Protein AF-A0A1Y1RJ97-F1 (afdb_monomer_lite)

Secondary structure (DSSP, 8-state):
---------S---TTSEEEEEEEEEEEEETTEEEEEEEEEEEEEEETTEEEEEEEEEEEEEEEE--SSS--EEEEEEEEEEEEEEEEE---

pLDDT: mean 77.94, std 16.56, range [32.88, 93.5]

Structure (mmCIF, N/CA/C/O backbone):
data_AF-A0A1Y1RJ97-F1
#
_entry.id   AF-A0A1Y1RJ97-F1
#
loop_
_atom_site.group_PDB
_atom_site.id
_atom_site.type_symbol
_atom_site.label_atom_id
_atom_site.label_alt_id
_atom_site.label_comp_id
_atom_site.label_asym_id
_atom_site.label_entity_id
_atom_site.label_seq_id
_atom_site.pdbx_PDB_ins_code
_atom_site.Cartn_x
_atom_site.Cartn_y
_atom_site.Cartn_z
_atom_site.occupancy
_atom_site.B_iso_or_equiv
_atom_site.auth_seq_id
_atom_site.auth_comp_id
_atom_site.auth_asym_id
_atom_site.auth_atom_id
_atom_site.pdbx_PDB_model_num
ATOM 1 N N . MET A 1 1 ? 6.592 -25.953 6.838 1.00 35.62 1 MET A N 1
ATOM 2 C CA . MET A 1 1 ? 5.182 -25.636 7.138 1.00 35.62 1 MET A CA 1
ATOM 3 C C . MET A 1 1 ? 5.159 -25.059 8.538 1.00 35.62 1 MET A C 1
ATOM 5 O O . MET A 1 1 ? 5.342 -25.809 9.486 1.00 35.62 1 MET A O 1
ATOM 9 N N . SER A 1 2 ? 5.095 -23.734 8.657 1.00 32.88 2 SER A N 1
ATOM 10 C CA . SER A 1 2 ? 5.151 -23.050 9.953 1.00 32.88 2 SER A CA 1
ATOM 11 C C . SER A 1 2 ? 3.761 -22.522 10.271 1.00 32.88 2 SER A C 1
ATOM 13 O O . SER A 1 2 ? 3.226 -21.704 9.528 1.00 32.88 2 SER A O 1
ATOM 15 N N . PHE A 1 3 ? 3.164 -23.036 11.342 1.00 37.84 3 PHE A N 1
ATOM 16 C CA . PHE A 1 3 ? 1.876 -22.591 11.854 1.00 37.84 3 PHE A CA 1
ATOM 17 C C . PHE A 1 3 ? 2.130 -21.488 12.881 1.00 37.84 3 PHE A C 1
ATOM 19 O O . PHE A 1 3 ? 2.677 -21.758 13.948 1.00 37.84 3 PHE A O 1
ATOM 26 N N . TYR A 1 4 ? 1.746 -20.250 12.573 1.00 37.94 4 TYR A N 1
ATOM 27 C CA . TYR A 1 4 ? 1.645 -19.216 13.599 1.00 37.94 4 TYR A CA 1
ATOM 28 C C . TYR A 1 4 ? 0.329 -19.424 14.350 1.00 37.94 4 TYR A C 1
ATOM 30 O O . TYR A 1 4 ? -0.755 -19.214 13.809 1.00 37.94 4 TYR A O 1
ATOM 38 N N . LYS A 1 5 ? 0.432 -19.889 15.598 1.00 38.88 5 LYS A N 1
ATOM 39 C CA . LYS A 1 5 ? -0.681 -19.939 16.545 1.00 38.88 5 LYS A CA 1
ATOM 40 C C . LYS A 1 5 ? -0.917 -18.513 17.048 1.00 38.88 5 LYS A C 1
ATOM 42 O O . LYS A 1 5 ? -0.122 -18.004 17.830 1.00 38.88 5 LYS A O 1
ATOM 47 N N . ASN A 1 6 ? -1.972 -17.860 16.569 1.00 43.47 6 ASN A N 1
ATOM 48 C CA . ASN A 1 6 ? -2.464 -16.615 17.158 1.00 43.47 6 ASN A CA 1
ATOM 49 C C . ASN A 1 6 ? -3.370 -17.006 18.334 1.00 43.47 6 ASN A C 1
ATOM 51 O O . ASN A 1 6 ? -4.534 -17.353 18.138 1.00 43.47 6 ASN A O 1
ATOM 55 N N . GLU A 1 7 ? -2.819 -17.051 19.547 1.00 42.16 7 GLU A N 1
ATOM 56 C CA . GLU A 1 7 ? -3.646 -17.086 20.754 1.00 42.16 7 GLU A CA 1
ATOM 57 C C . GLU A 1 7 ? -4.262 -15.693 20.919 1.00 42.16 7 GLU A C 1
ATOM 59 O O . GLU A 1 7 ? -3.571 -14.726 21.226 1.00 42.16 7 GLU A O 1
ATOM 64 N N . VAL A 1 8 ? -5.559 -15.574 20.629 1.00 45.38 8 VAL A N 1
ATOM 65 C CA . VAL A 1 8 ? -6.314 -14.336 20.838 1.00 45.38 8 VAL A CA 1
ATOM 66 C C . VAL A 1 8 ? -6.606 -14.238 22.334 1.00 45.38 8 VAL A C 1
ATOM 68 O O . VAL A 1 8 ? -7.577 -14.823 22.813 1.00 45.38 8 VAL A O 1
ATOM 71 N N . SER A 1 9 ? -5.742 -13.553 23.091 1.00 48.41 9 SER A N 1
ATOM 72 C CA . SER A 1 9 ? -6.120 -13.099 24.430 1.00 48.41 9 SER A CA 1
ATOM 73 C C . SER A 1 9 ? -7.199 -12.024 24.292 1.00 48.41 9 SER A C 1
ATOM 75 O O . SER A 1 9 ? -7.220 -11.243 23.339 1.00 48.41 9 SER A O 1
ATOM 77 N N . SER A 1 10 ? -8.132 -12.006 25.238 1.00 54.84 10 SER A N 1
ATOM 78 C CA . SER A 1 10 ? -9.252 -11.066 25.345 1.00 54.84 10 SER A CA 1
ATOM 79 C C . SER A 1 10 ? -8.830 -9.636 25.719 1.00 54.84 10 SER A C 1
ATOM 81 O O . SER A 1 10 ? -9.628 -8.896 26.295 1.00 54.84 10 SER A O 1
ATOM 83 N N . ASP A 1 11 ? -7.584 -9.263 25.441 1.00 61.00 11 ASP A N 1
ATOM 84 C CA . ASP A 1 11 ? -7.027 -7.970 25.810 1.00 61.00 11 ASP A CA 1
ATOM 85 C C . ASP A 1 11 ? -7.454 -6.909 24.795 1.00 61.00 11 ASP A C 1
ATOM 87 O O . ASP A 1 11 ? -7.520 -7.143 23.586 1.00 61.00 11 ASP A O 1
ATOM 91 N N . ASP A 1 12 ? -7.811 -5.734 25.303 1.00 65.25 12 ASP A N 1
ATOM 92 C CA . ASP A 1 12 ? -8.190 -4.582 24.498 1.00 65.25 12 ASP A CA 1
ATOM 93 C C . ASP A 1 12 ? -6.997 -4.133 23.638 1.00 65.25 12 ASP A C 1
ATOM 95 O O . ASP A 1 12 ? -6.103 -3.443 24.114 1.00 65.25 12 ASP A O 1
ATOM 99 N N . ARG A 1 13 ? -6.972 -4.546 22.364 1.00 66.31 13 ARG A N 1
ATOM 100 C CA . ARG A 1 13 ? -5.929 -4.172 21.387 1.00 66.31 13 ARG A CA 1
ATOM 101 C C . ARG A 1 13 ? -6.184 -2.809 20.736 1.00 66.31 13 ARG A C 1
ATOM 103 O O . ARG A 1 13 ? -5.673 -2.537 19.646 1.00 66.31 13 ARG A O 1
ATOM 110 N N . SER A 1 14 ? -7.044 -1.980 21.335 1.00 74.81 14 SER A N 1
ATOM 111 C CA . SER A 1 14 ? -7.192 -0.593 20.910 1.00 74.81 14 SER A CA 1
ATOM 112 C C . SER A 1 14 ? -5.862 0.130 21.070 1.00 74.81 14 SER A C 1
ATOM 114 O O . SER A 1 14 ? -5.152 -0.017 22.060 1.00 74.81 14 SER A O 1
ATOM 116 N N . GLY A 1 15 ? -5.496 0.906 20.061 1.00 78.94 15 GLY A N 1
ATOM 117 C CA . GLY A 1 15 ? -4.274 1.687 20.117 1.00 78.94 15 GLY A CA 1
ATOM 118 C C . GLY A 1 15 ? -3.047 1.030 19.476 1.00 78.94 15 GLY A C 1
ATOM 119 O O . GLY A 1 15 ? -1.985 1.653 19.455 1.00 78.94 15 GLY A O 1
ATOM 120 N N . GLU A 1 16 ? -3.173 -0.188 18.938 1.00 83.69 16 GLU A N 1
ATOM 121 C CA . GLU A 1 16 ? -2.057 -0.964 18.383 1.00 83.69 16 GLU A CA 1
ATOM 122 C C . GLU A 1 16 ? -2.094 -1.076 16.850 1.00 83.69 16 GLU A C 1
ATOM 124 O O . GLU A 1 16 ? -3.158 -1.132 16.223 1.00 83.69 16 GLU A O 1
ATOM 129 N N . ILE A 1 17 ? -0.909 -1.191 16.235 1.00 83.81 17 ILE A N 1
ATOM 130 C CA . ILE A 1 17 ? -0.790 -1.683 14.856 1.00 83.81 17 ILE A CA 1
ATOM 131 C C . ILE A 1 17 ? -1.139 -3.172 14.875 1.00 83.81 17 ILE A C 1
ATOM 133 O O . ILE A 1 17 ? -0.403 -3.984 15.433 1.00 83.81 17 ILE A O 1
ATOM 137 N N . SER A 1 18 ? -2.265 -3.527 14.263 1.00 82.12 18 SER A N 1
ATOM 138 C CA . SER A 1 18 ? -2.757 -4.904 14.208 1.00 82.12 18 SER A CA 1
ATOM 139 C C . SER A 1 18 ? -2.210 -5.688 13.028 1.00 82.12 18 SER A C 1
ATOM 141 O O . SER A 1 18 ? -2.093 -6.910 13.116 1.00 82.12 18 SER A O 1
ATOM 143 N N . ASN A 1 19 ? -1.857 -5.009 11.936 1.00 82.62 19 ASN A N 1
ATOM 144 C CA . ASN A 1 19 ? -1.248 -5.654 10.784 1.00 82.62 19 ASN A CA 1
ATOM 145 C C . ASN A 1 19 ? -0.255 -4.720 10.092 1.00 82.62 19 ASN A C 1
ATOM 147 O O . ASN A 1 19 ? -0.517 -3.530 9.922 1.00 82.62 19 ASN A O 1
ATOM 151 N N . LEU A 1 20 ? 0.869 -5.287 9.674 1.00 89.12 20 LEU A N 1
ATOM 152 C CA . LEU A 1 20 ? 1.825 -4.671 8.774 1.00 89.12 20 LEU A CA 1
ATOM 153 C C . LEU A 1 20 ? 2.027 -5.642 7.624 1.00 89.12 20 LEU A C 1
ATOM 155 O O . LEU A 1 20 ? 2.485 -6.765 7.841 1.00 89.12 20 LEU A O 1
ATOM 159 N N . PHE A 1 21 ? 1.706 -5.210 6.411 1.00 84.94 21 PHE A N 1
ATOM 160 C CA . PHE A 1 21 ? 1.862 -6.048 5.239 1.00 84.94 21 PHE A CA 1
ATOM 161 C C . PHE A 1 21 ? 2.711 -5.371 4.176 1.00 84.94 21 PHE A C 1
ATOM 163 O O . PHE A 1 21 ? 2.674 -4.160 3.957 1.00 84.94 21 PHE A O 1
ATOM 170 N N . LEU A 1 22 ? 3.482 -6.216 3.507 1.00 89.56 22 LEU A N 1
ATOM 171 C CA . LEU A 1 22 ? 4.257 -5.876 2.336 1.00 89.56 22 LEU A CA 1
ATOM 172 C C . LEU A 1 22 ? 3.913 -6.908 1.270 1.00 89.56 22 LEU A C 1
ATOM 174 O O . LEU A 1 22 ? 4.099 -8.107 1.478 1.00 89.56 22 LEU A O 1
ATOM 178 N N . ASN A 1 23 ? 3.407 -6.444 0.137 1.00 84.94 23 ASN A N 1
ATOM 179 C CA . ASN A 1 23 ? 3.174 -7.275 -1.030 1.00 84.94 23 ASN A CA 1
ATOM 180 C C . ASN A 1 23 ? 4.013 -6.722 -2.175 1.00 84.94 23 ASN A C 1
ATOM 182 O O . ASN A 1 23 ? 3.902 -5.547 -2.505 1.00 84.94 23 ASN A O 1
ATOM 186 N N . SER A 1 24 ? 4.870 -7.547 -2.763 1.00 87.12 24 SER A N 1
ATOM 187 C CA . SER A 1 24 ? 5.612 -7.167 -3.954 1.00 87.12 24 SER A CA 1
ATOM 188 C C . SER A 1 24 ? 5.279 -8.099 -5.105 1.00 87.12 24 SER A C 1
ATOM 190 O O . SER A 1 24 ? 5.204 -9.317 -4.952 1.00 87.12 24 SER A O 1
ATOM 192 N N . ASN A 1 25 ? 5.093 -7.508 -6.279 1.00 87.56 25 ASN A N 1
ATOM 193 C CA . ASN A 1 25 ? 4.914 -8.223 -7.525 1.00 87.56 25 ASN A CA 1
ATOM 194 C C . ASN A 1 25 ? 6.039 -7.836 -8.484 1.00 87.56 25 ASN A C 1
ATOM 196 O O . ASN A 1 25 ? 6.256 -6.654 -8.755 1.00 87.56 25 ASN A O 1
ATOM 200 N N . PHE A 1 26 ? 6.756 -8.843 -8.974 1.00 89.69 26 PHE A N 1
ATOM 201 C CA . PHE A 1 26 ? 7.819 -8.701 -9.955 1.00 89.69 26 PHE A CA 1
ATOM 202 C C . PHE A 1 26 ? 7.394 -9.400 -11.242 1.00 89.69 26 PHE A C 1
ATOM 204 O O . PHE A 1 26 ? 7.245 -10.622 -11.275 1.00 89.69 26 PHE A O 1
ATOM 211 N N . ILE A 1 27 ? 7.237 -8.622 -12.307 1.00 85.56 27 ILE A N 1
ATOM 212 C CA . ILE A 1 27 ? 6.885 -9.116 -13.633 1.00 85.56 27 ILE A CA 1
ATOM 213 C C . ILE A 1 27 ? 8.038 -8.764 -14.566 1.00 85.56 27 ILE A C 1
ATOM 215 O O . ILE A 1 27 ? 8.358 -7.596 -14.777 1.00 85.56 27 ILE A O 1
ATOM 219 N N . LYS A 1 28 ? 8.678 -9.787 -15.128 1.00 85.25 28 LYS A N 1
ATOM 220 C CA . LYS A 1 28 ? 9.692 -9.623 -16.168 1.00 85.25 28 LYS A CA 1
ATOM 221 C C . LYS A 1 28 ? 9.121 -10.121 -17.482 1.00 85.25 28 LYS A C 1
ATOM 223 O O . LYS A 1 28 ? 8.865 -11.312 -17.626 1.00 85.25 28 LYS A O 1
ATOM 228 N N . GLU A 1 29 ? 8.969 -9.213 -18.430 1.00 82.00 29 GLU A N 1
ATOM 229 C CA . GLU A 1 29 ? 8.519 -9.516 -19.783 1.00 82.00 29 GLU A CA 1
ATOM 230 C C . GLU A 1 29 ? 9.680 -9.351 -20.768 1.00 82.00 29 GLU A C 1
ATOM 232 O O . 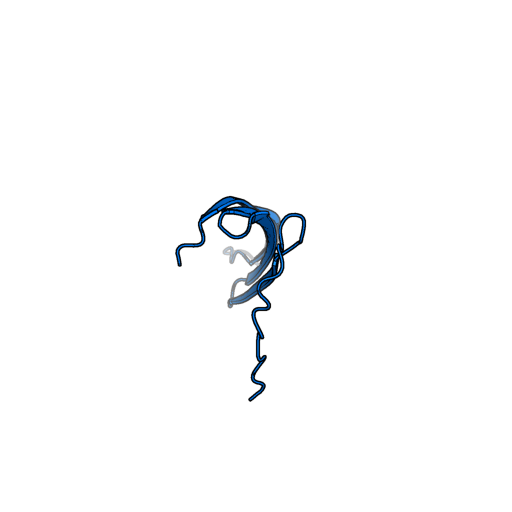GLU A 1 29 ? 10.712 -8.751 -20.454 1.00 82.00 29 GLU A O 1
ATOM 237 N N . ASN A 1 30 ? 9.529 -9.870 -21.987 1.00 76.81 30 ASN A N 1
ATOM 238 C CA . ASN A 1 30 ? 10.556 -9.720 -23.026 1.00 76.81 30 ASN A CA 1
ATOM 239 C C . ASN A 1 30 ? 10.868 -8.243 -23.320 1.00 76.81 30 ASN A C 1
ATOM 2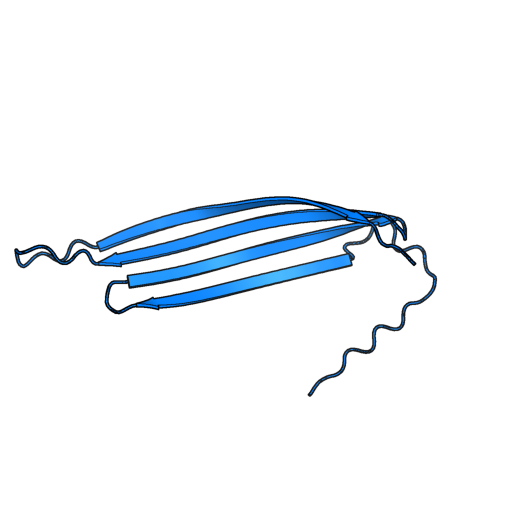41 O O . ASN A 1 30 ? 12.018 -7.891 -23.595 1.00 76.81 30 ASN A O 1
ATOM 245 N N . ASN A 1 31 ? 9.864 -7.380 -23.162 1.00 79.25 31 ASN A N 1
ATOM 246 C CA . ASN A 1 31 ? 9.939 -5.962 -23.488 1.00 79.25 31 ASN A CA 1
ATOM 247 C C . ASN A 1 31 ? 10.103 -5.078 -22.249 1.00 79.25 31 ASN A C 1
ATOM 249 O O . ASN A 1 31 ? 10.049 -3.861 -22.376 1.00 79.25 31 ASN A O 1
ATOM 253 N N . GLY A 1 32 ? 10.325 -5.636 -21.054 1.00 81.31 32 GLY A N 1
ATOM 254 C CA . GLY A 1 32 ? 10.407 -4.790 -19.871 1.00 81.31 32 GLY A CA 1
ATOM 255 C C . GLY A 1 32 ? 10.440 -5.494 -18.525 1.00 81.31 32 GLY A C 1
ATOM 256 O O . GLY A 1 32 ? 10.463 -6.716 -18.405 1.00 81.31 32 GLY A O 1
ATOM 257 N N . THR A 1 33 ? 10.496 -4.699 -17.466 1.00 87.75 33 THR A N 1
ATOM 258 C CA . THR A 1 33 ? 10.414 -5.169 -16.084 1.00 87.75 33 THR A CA 1
ATOM 259 C C . THR A 1 33 ? 9.522 -4.233 -15.293 1.00 87.75 33 THR A C 1
ATOM 261 O O . THR A 1 33 ? 9.761 -3.029 -15.265 1.00 87.75 33 THR A O 1
ATOM 264 N N . ILE A 1 34 ? 8.521 -4.803 -14.636 1.00 85.94 34 ILE A N 1
ATOM 265 C CA . ILE A 1 34 ? 7.597 -4.114 -13.748 1.00 85.94 34 ILE A CA 1
ATOM 266 C C . ILE A 1 34 ? 7.831 -4.653 -12.339 1.00 85.94 34 ILE A C 1
ATOM 268 O O . ILE A 1 34 ? 7.819 -5.862 -12.105 1.00 85.94 34 ILE A O 1
ATOM 272 N N . ILE A 1 35 ? 8.044 -3.753 -11.391 1.00 88.94 35 ILE A N 1
ATOM 273 C CA . ILE A 1 35 ? 8.170 -4.051 -9.970 1.00 88.94 35 ILE A CA 1
ATOM 274 C C . ILE A 1 35 ? 7.153 -3.185 -9.249 1.00 88.94 35 ILE A C 1
ATOM 276 O O . ILE A 1 35 ? 7.269 -1.967 -9.260 1.00 88.94 35 ILE A O 1
ATOM 280 N N . ASN A 1 36 ? 6.178 -3.805 -8.603 1.00 88.12 36 ASN A N 1
ATOM 281 C CA . ASN A 1 36 ? 5.220 -3.113 -7.754 1.00 88.12 36 ASN A CA 1
ATOM 282 C C . ASN A 1 36 ? 5.450 -3.548 -6.314 1.00 88.12 36 ASN A C 1
ATOM 284 O O . ASN A 1 36 ? 5.467 -4.741 -6.032 1.00 88.12 36 ASN A O 1
ATOM 288 N N . GLY A 1 37 ? 5.635 -2.596 -5.409 1.00 89.88 37 GLY A N 1
ATOM 289 C CA . GLY A 1 37 ? 5.632 -2.819 -3.971 1.00 89.88 37 GLY A CA 1
ATOM 290 C C . GLY A 1 37 ? 4.438 -2.110 -3.356 1.00 89.88 37 GLY A C 1
ATOM 291 O O . GLY A 1 37 ? 4.271 -0.915 -3.553 1.00 89.88 37 GLY A O 1
ATOM 292 N N . LEU A 1 38 ? 3.619 -2.835 -2.611 1.00 90.88 38 LEU A N 1
ATOM 293 C CA . LEU A 1 38 ? 2.518 -2.328 -1.809 1.00 90.88 38 LEU A CA 1
ATOM 294 C C . LEU A 1 38 ? 2.891 -2.486 -0.341 1.00 90.88 38 LEU A C 1
ATOM 296 O O . LEU A 1 38 ? 3.134 -3.597 0.129 1.00 90.88 38 LEU A O 1
ATOM 300 N N . PHE A 1 39 ? 2.923 -1.373 0.371 1.00 92.31 39 PHE A N 1
ATOM 301 C CA . PHE A 1 39 ? 3.074 -1.326 1.812 1.00 92.31 39 PHE A CA 1
ATOM 302 C C . PHE A 1 39 ? 1.752 -0.888 2.422 1.00 92.31 39 PHE A C 1
ATOM 304 O O . PHE A 1 39 ? 1.163 0.101 1.985 1.00 92.31 39 PHE A O 1
ATOM 311 N N . GLY A 1 40 ? 1.303 -1.587 3.453 1.00 93.00 40 GLY A N 1
ATOM 312 C CA . GLY A 1 40 ? 0.121 -1.178 4.184 1.00 93.00 40 GLY A CA 1
ATOM 313 C C . GLY A 1 40 ? 0.221 -1.499 5.657 1.00 93.00 40 GLY A C 1
ATOM 314 O O . GLY A 1 40 ? 0.922 -2.416 6.089 1.00 93.00 40 GLY A O 1
ATOM 315 N N . LEU A 1 41 ? -0.494 -0.702 6.434 1.00 92.62 41 LEU A N 1
ATOM 316 C CA . LEU A 1 41 ? -0.646 -0.901 7.861 1.00 92.62 41 LEU A CA 1
ATOM 317 C C . LEU A 1 41 ? -2.120 -0.857 8.225 1.00 92.62 41 LEU A C 1
ATOM 319 O O . LEU A 1 41 ? -2.932 -0.179 7.590 1.00 92.62 41 LEU A O 1
ATOM 323 N N . GLN A 1 42 ? -2.457 -1.584 9.275 1.00 91.75 42 GLN A N 1
ATOM 324 C CA . GLN A 1 42 ? -3.760 -1.546 9.897 1.00 91.75 42 GLN A CA 1
ATOM 325 C C . GLN A 1 42 ? -3.593 -1.204 11.371 1.00 91.75 42 GLN A C 1
ATOM 327 O O . GLN A 1 42 ? -2.778 -1.801 12.072 1.00 91.75 42 GLN A O 1
ATOM 332 N N . TYR A 1 43 ? -4.379 -0.240 11.832 1.00 88.75 43 TYR A N 1
ATOM 333 C CA . TYR A 1 43 ? -4.422 0.206 13.211 1.00 88.75 43 TYR A CA 1
ATOM 334 C C . TYR A 1 43 ? -5.775 -0.137 13.819 1.00 88.75 43 TYR A C 1
ATOM 336 O O . TYR A 1 43 ? -6.822 0.186 13.252 1.00 88.75 43 TYR A O 1
ATOM 344 N N . SER A 1 44 ? -5.768 -0.796 14.970 1.00 90.44 44 SER A N 1
ATOM 345 C CA . SER A 1 44 ? -6.992 -1.130 15.691 1.00 90.44 44 SER A CA 1
ATOM 346 C C . SER A 1 44 ? -7.417 0.046 16.564 1.00 90.44 44 SER A C 1
ATOM 348 O O . SER A 1 44 ? -6.738 0.407 17.519 1.00 90.44 44 SER A O 1
ATOM 350 N N . LEU A 1 45 ? -8.571 0.639 16.253 1.00 86.62 45 LEU A N 1
ATOM 351 C CA . LEU A 1 45 ? -9.179 1.678 17.090 1.00 86.62 45 LEU A CA 1
ATOM 352 C C . LEU A 1 45 ? -9.907 1.065 18.289 1.00 86.62 45 LEU A C 1
ATOM 354 O O . LEU A 1 45 ? -9.987 1.669 19.350 1.00 86.62 45 LEU A O 1
ATOM 358 N N . SER A 1 46 ? -10.461 -0.132 18.111 1.00 86.06 46 SER A N 1
ATOM 359 C CA . SER A 1 46 ? -11.113 -0.920 19.152 1.00 86.06 46 SER A CA 1
ATOM 360 C C . SER A 1 46 ? -11.098 -2.398 18.775 1.00 86.06 46 SER A C 1
ATOM 362 O O . SER A 1 46 ? -10.763 -2.755 17.644 1.00 86.06 46 SER A O 1
ATOM 364 N N . LYS A 1 47 ? -11.573 -3.261 19.677 1.00 83.06 47 LYS A N 1
ATOM 365 C CA . LYS A 1 47 ? -11.813 -4.683 19.378 1.00 83.06 47 LYS A CA 1
ATOM 366 C C . LYS A 1 47 ? -12.762 -4.955 18.196 1.00 83.06 47 LYS A C 1
ATOM 368 O O . LYS A 1 47 ? -12.785 -6.074 17.704 1.00 83.06 47 LYS A O 1
ATOM 373 N N . HIS A 1 48 ? -13.544 -3.968 17.747 1.00 87.31 48 HIS A N 1
ATOM 374 C CA . HIS A 1 48 ? -14.518 -4.138 16.658 1.00 87.31 48 HIS A CA 1
ATOM 375 C C . HIS A 1 48 ? -14.213 -3.296 15.418 1.00 87.31 48 HIS A C 1
ATOM 377 O O . HIS A 1 48 ? -14.838 -3.496 14.382 1.00 87.31 48 HIS A O 1
ATOM 383 N N . VAL A 1 49 ? -13.297 -2.330 15.506 1.00 88.06 49 VAL A N 1
ATOM 384 C CA . VAL A 1 49 ? -13.061 -1.363 14.429 1.00 88.06 49 VAL A CA 1
ATOM 385 C C . VAL A 1 49 ? -11.573 -1.083 14.298 1.00 88.06 49 VAL A C 1
ATOM 387 O O . VAL A 1 49 ? -10.902 -0.785 15.285 1.00 88.06 49 VAL A O 1
ATOM 390 N N . GLY A 1 50 ? -11.073 -1.112 13.070 1.00 90.38 50 GLY A N 1
ATOM 391 C CA . GLY A 1 50 ? -9.747 -0.638 12.708 1.00 90.38 50 GLY A CA 1
ATOM 392 C C . GLY A 1 50 ? -9.784 0.274 11.489 1.00 90.38 50 GLY A C 1
ATOM 393 O O . GLY A 1 50 ? -10.776 0.340 10.767 1.00 90.38 50 GLY A O 1
ATOM 394 N N . ILE A 1 51 ? -8.679 0.966 11.257 1.00 92.25 51 ILE A N 1
ATOM 395 C CA . ILE A 1 51 ? -8.413 1.713 10.029 1.00 92.25 51 ILE A CA 1
ATOM 396 C C . ILE A 1 51 ? -7.228 1.074 9.321 1.00 92.25 51 ILE A C 1
ATOM 398 O O . ILE A 1 51 ? -6.325 0.550 9.968 1.00 92.25 51 ILE A O 1
ATOM 402 N N . THR A 1 52 ? -7.217 1.122 7.999 1.00 93.38 52 THR A N 1
ATOM 403 C CA . THR A 1 52 ? -6.085 0.687 7.186 1.00 93.38 52 THR A CA 1
ATOM 404 C C . THR A 1 52 ? -5.641 1.807 6.262 1.00 93.38 52 THR A C 1
ATOM 406 O O . THR A 1 52 ? -6.454 2.626 5.832 1.00 93.38 52 THR A O 1
ATOM 409 N N . GLY A 1 53 ? -4.341 1.860 6.004 1.00 93.44 53 GLY A N 1
ATOM 410 C CA . GLY A 1 53 ? -3.734 2.729 5.012 1.00 93.44 53 GLY A CA 1
ATOM 411 C C . GLY A 1 53 ? -2.768 1.927 4.154 1.00 93.44 53 GLY A C 1
ATOM 412 O O . GLY A 1 53 ? -2.032 1.087 4.672 1.00 93.44 53 GLY A O 1
ATOM 413 N N . GLU A 1 54 ? -2.767 2.210 2.858 1.00 93.50 54 GLU A N 1
ATOM 414 C CA . GLU A 1 54 ? -1.966 1.513 1.858 1.00 93.50 54 GLU A CA 1
ATOM 415 C C . GLU A 1 54 ? -1.277 2.514 0.935 1.00 93.50 54 GLU A C 1
ATOM 417 O O . GLU A 1 54 ? -1.878 3.505 0.513 1.00 93.50 54 GLU A O 1
ATOM 422 N N . ILE A 1 55 ? -0.019 2.240 0.599 1.00 92.62 55 ILE A N 1
ATOM 423 C CA . ILE A 1 55 ? 0.773 2.997 -0.367 1.00 92.62 55 ILE A CA 1
ATOM 424 C C . ILE A 1 55 ? 1.500 2.002 -1.267 1.00 92.62 55 ILE A C 1
ATOM 426 O O . ILE A 1 55 ? 2.231 1.129 -0.798 1.00 92.62 55 ILE A O 1
ATOM 430 N N . GLY A 1 56 ? 1.310 2.152 -2.572 1.00 92.00 56 GLY A N 1
ATOM 431 C CA . GLY A 1 56 ? 2.008 1.400 -3.600 1.00 92.00 56 GLY A CA 1
ATOM 432 C C . GLY A 1 56 ? 3.043 2.254 -4.313 1.00 92.00 56 GLY A C 1
ATOM 433 O O . GLY A 1 56 ? 2.763 3.389 -4.697 1.00 92.00 56 GLY A O 1
ATOM 434 N N . ILE A 1 57 ? 4.227 1.693 -4.524 1.00 91.19 57 ILE A N 1
ATOM 435 C CA . ILE A 1 57 ? 5.298 2.260 -5.337 1.00 91.19 57 ILE A CA 1
ATOM 436 C C . ILE A 1 57 ? 5.578 1.286 -6.476 1.00 91.19 57 ILE A C 1
ATOM 438 O O . ILE A 1 57 ? 5.711 0.081 -6.260 1.00 91.19 57 ILE A O 1
ATOM 442 N N . GLY A 1 58 ? 5.665 1.810 -7.690 1.00 91.00 58 GLY A N 1
ATOM 443 C CA . GLY A 1 58 ? 5.970 1.051 -8.892 1.00 91.00 58 GLY A CA 1
ATOM 444 C C . GLY A 1 58 ? 7.247 1.527 -9.553 1.00 91.00 58 GLY A C 1
ATOM 445 O O . GLY A 1 58 ? 7.550 2.720 -9.578 1.00 91.00 58 GLY A O 1
ATOM 446 N N . TYR A 1 59 ? 7.960 0.571 -10.125 1.00 89.06 59 TYR A N 1
ATOM 447 C CA . TYR A 1 59 ? 9.025 0.758 -11.089 1.00 89.06 59 TYR A CA 1
ATOM 448 C C . TYR A 1 59 ? 8.623 0.020 -12.363 1.00 89.06 59 TYR A C 1
ATOM 450 O O . TYR A 1 59 ? 8.365 -1.179 -12.316 1.00 89.06 59 TYR A O 1
ATOM 458 N N . THR A 1 60 ? 8.623 0.707 -13.496 1.00 86.81 60 THR A N 1
ATOM 459 C CA . THR A 1 60 ? 8.408 0.097 -14.808 1.00 86.81 60 THR A CA 1
ATOM 460 C C . THR A 1 60 ? 9.544 0.508 -15.726 1.00 86.81 60 THR A C 1
ATOM 462 O O . THR A 1 60 ? 9.818 1.693 -15.889 1.00 86.81 60 THR A O 1
ATOM 465 N N . ASN A 1 61 ? 10.205 -0.463 -16.341 1.00 86.31 61 ASN A N 1
ATOM 466 C CA . ASN A 1 61 ? 11.113 -0.238 -17.454 1.00 86.31 61 ASN A CA 1
ATOM 467 C C . ASN A 1 61 ? 10.537 -0.927 -18.680 1.00 86.31 61 ASN A C 1
ATOM 469 O O . ASN A 1 61 ? 10.413 -2.148 -18.681 1.00 86.31 61 ASN A O 1
ATOM 473 N N . GLU A 1 62 ? 10.207 -0.152 -19.703 1.00 82.44 62 GLU A N 1
ATOM 474 C CA . GLU A 1 62 ? 9.733 -0.659 -20.984 1.00 82.44 62 GLU A CA 1
ATOM 475 C C . GLU A 1 62 ? 10.764 -0.358 -22.072 1.00 82.44 62 GLU A C 1
ATOM 477 O O . GLU A 1 62 ? 11.318 0.741 -22.167 1.00 82.44 62 GLU A O 1
ATOM 482 N N . LYS A 1 63 ? 11.027 -1.357 -22.909 1.00 77.88 63 LYS A N 1
ATOM 483 C CA . LYS A 1 63 ? 11.792 -1.246 -24.145 1.00 77.88 63 LYS A CA 1
ATOM 484 C C . LYS A 1 63 ? 10.788 -1.115 -25.276 1.00 77.88 63 LYS A C 1
ATOM 486 O O . LYS A 1 63 ? 9.996 -2.025 -25.505 1.00 77.88 63 LYS A O 1
ATOM 491 N N . THR A 1 64 ? 10.831 0.005 -25.986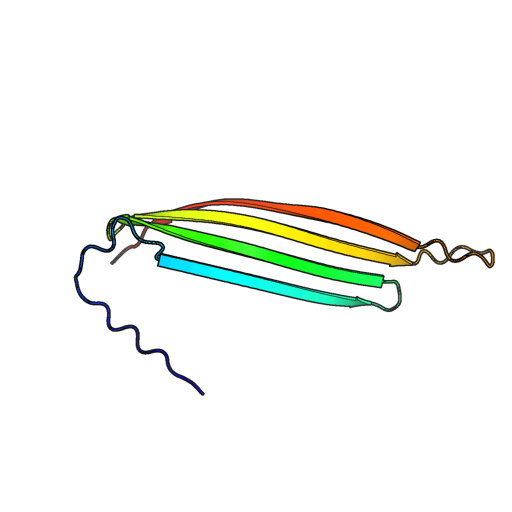 1.00 64.12 64 THR A N 1
ATOM 492 C CA . THR A 1 64 ? 10.010 0.176 -27.187 1.00 64.12 64 THR A CA 1
ATOM 493 C C . THR A 1 64 ? 10.826 -0.284 -28.389 1.00 64.12 64 THR A C 1
ATOM 495 O O . THR A 1 64 ? 11.890 0.270 -28.666 1.00 64.12 64 THR A O 1
ATOM 498 N N . GLU A 1 65 ? 10.360 -1.315 -29.094 1.00 58.88 65 GLU A N 1
ATOM 499 C CA . GLU A 1 65 ? 10.967 -1.728 -30.361 1.00 58.88 65 GLU A CA 1
ATOM 500 C C . GLU A 1 65 ? 10.495 -0.781 -31.474 1.00 58.88 65 GLU A C 1
ATOM 502 O O . GLU A 1 65 ? 9.366 -0.868 -31.953 1.00 58.88 65 GLU A O 1
ATOM 507 N N . GLY A 1 66 ? 11.351 0.171 -31.850 1.00 55.97 66 GLY A N 1
ATOM 508 C CA . GLY A 1 66 ? 11.182 1.014 -33.035 1.00 55.97 66 GLY A CA 1
ATOM 509 C C . GLY A 1 66 ? 11.984 0.472 -34.224 1.00 55.97 66 GLY A C 1
ATOM 510 O O . GLY A 1 66 ? 13.045 -0.115 -34.041 1.00 55.97 66 GLY A O 1
ATOM 511 N N . LEU A 1 67 ? 11.489 0.695 -35.447 1.00 55.25 67 LEU A N 1
ATOM 512 C CA . LEU A 1 67 ? 12.042 0.245 -36.744 1.00 55.25 67 LEU A CA 1
ATOM 513 C C . LEU A 1 67 ? 13.412 0.855 -37.146 1.00 55.25 67 LEU A C 1
ATOM 515 O O . LEU A 1 67 ? 13.785 0.828 -38.316 1.00 55.25 67 LEU A O 1
ATOM 519 N N . THR A 1 68 ? 14.189 1.377 -36.202 1.00 55.12 68 THR A N 1
ATOM 520 C CA . THR A 1 68 ? 15.525 1.956 -36.420 1.00 55.12 68 THR A CA 1
ATOM 521 C C . THR A 1 68 ? 16.366 1.694 -35.174 1.00 55.12 68 THR A C 1
ATOM 523 O O . THR A 1 68 ? 15.842 1.793 -34.072 1.00 55.12 68 THR A O 1
ATOM 526 N N . GLU A 1 69 ? 17.637 1.329 -35.356 1.00 54.31 69 GLU A N 1
ATOM 527 C CA . GLU A 1 69 ? 18.540 0.613 -34.427 1.00 54.31 69 GLU A CA 1
ATOM 528 C C . GLU A 1 69 ? 18.777 1.209 -33.017 1.00 54.31 69 GLU A C 1
ATOM 530 O O . GLU A 1 69 ? 19.503 0.614 -32.218 1.00 54.31 69 GLU A O 1
ATOM 535 N N . ASP A 1 70 ? 18.112 2.300 -32.645 1.00 54.16 70 ASP A N 1
ATOM 536 C CA . ASP A 1 70 ? 18.194 2.902 -31.318 1.00 54.16 70 ASP A CA 1
ATOM 537 C C . ASP A 1 70 ? 17.045 2.424 -30.420 1.00 54.16 70 ASP A C 1
ATOM 539 O O . ASP A 1 70 ? 15.898 2.870 -30.503 1.00 54.16 70 ASP A O 1
ATOM 543 N N 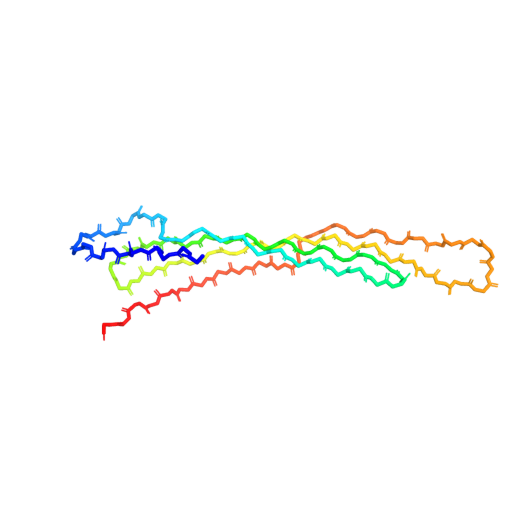. LYS A 1 71 ? 17.366 1.495 -29.514 1.00 57.66 71 LYS A N 1
ATOM 544 C CA . LYS A 1 71 ? 16.441 1.014 -28.479 1.00 57.66 71 LYS A CA 1
ATOM 545 C C . LYS A 1 71 ? 16.160 2.134 -27.476 1.00 57.66 71 LYS A C 1
ATOM 547 O O . LYS A 1 71 ? 16.925 2.321 -26.530 1.00 57.66 71 LYS A O 1
ATOM 552 N N .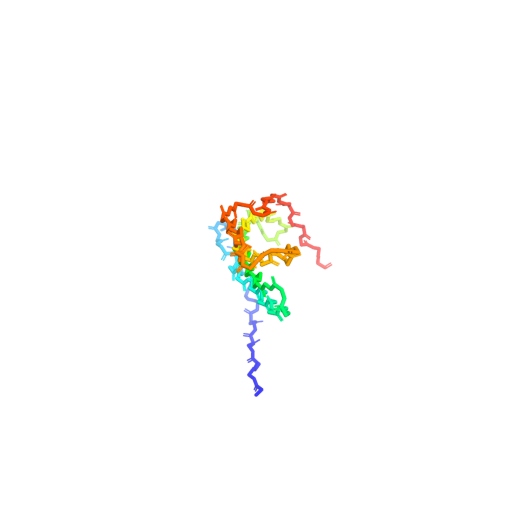 LEU A 1 72 ? 15.045 2.845 -27.637 1.00 63.56 72 LEU A N 1
ATOM 553 C CA . LEU A 1 72 ? 14.536 3.722 -26.585 1.00 63.56 72 LEU A CA 1
ATOM 554 C C . LEU A 1 72 ? 14.011 2.880 -25.410 1.00 63.56 72 LEU A C 1
ATOM 556 O O . LEU A 1 72 ? 13.187 1.977 -25.578 1.00 63.56 72 LEU A O 1
ATOM 560 N N . SER A 1 73 ? 14.499 3.192 -24.208 1.00 72.19 73 SER A N 1
ATOM 561 C CA . SER A 1 73 ? 14.008 2.638 -22.944 1.00 72.19 73 SER A CA 1
ATOM 562 C C . SER A 1 73 ? 13.325 3.741 -22.144 1.00 72.19 73 SER A C 1
ATOM 564 O O . SER A 1 73 ? 13.927 4.782 -21.876 1.00 72.19 73 SER A O 1
ATOM 566 N N . THR A 1 74 ? 12.079 3.498 -21.749 1.00 76.06 74 THR A N 1
ATOM 567 C CA . THR A 1 74 ? 11.314 4.377 -20.862 1.00 76.06 74 THR A CA 1
ATOM 568 C C . THR A 1 74 ? 11.350 3.788 -19.462 1.00 76.06 74 THR A C 1
ATOM 570 O O . THR A 1 74 ? 10.992 2.628 -19.267 1.00 76.06 74 THR A O 1
ATOM 573 N N . THR A 1 75 ? 11.792 4.574 -18.480 1.00 84.06 75 THR A N 1
ATOM 574 C CA . THR A 1 75 ? 11.748 4.186 -17.064 1.00 84.06 75 THR A CA 1
ATOM 575 C C . THR A 1 75 ? 10.753 5.072 -16.328 1.00 84.06 75 THR A C 1
ATOM 577 O O . THR A 1 75 ? 10.862 6.295 -16.372 1.00 84.06 75 THR A O 1
ATOM 580 N N . PHE A 1 76 ? 9.812 4.454 -15.626 1.00 82.50 76 PHE A N 1
ATOM 581 C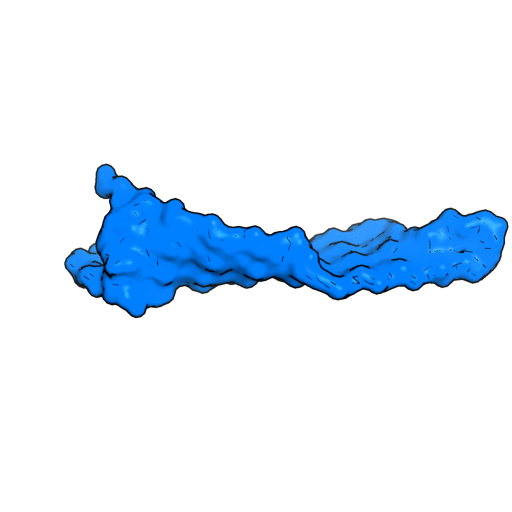 CA . PHE A 1 76 ? 8.857 5.107 -14.746 1.00 82.50 76 PHE A CA 1
ATOM 582 C C . PHE A 1 76 ? 9.084 4.645 -13.308 1.00 82.50 76 PHE A C 1
ATOM 584 O O . PHE A 1 76 ? 9.177 3.447 -13.047 1.00 82.50 76 PHE A O 1
ATOM 591 N N . ILE A 1 77 ? 9.157 5.595 -12.375 1.00 87.56 77 ILE A N 1
ATOM 592 C CA . ILE A 1 77 ? 9.164 5.334 -10.934 1.00 87.56 77 ILE A CA 1
ATOM 593 C C . ILE A 1 77 ? 8.136 6.263 -10.312 1.00 87.56 77 ILE A C 1
ATOM 595 O O . ILE A 1 77 ? 8.215 7.477 -10.501 1.00 87.56 77 ILE A O 1
ATOM 599 N N . GLY A 1 78 ? 7.180 5.717 -9.570 1.00 86.75 78 GLY A N 1
ATOM 600 C CA . GLY A 1 78 ? 6.136 6.550 -8.995 1.00 86.75 78 GLY A CA 1
ATOM 601 C C . GLY A 1 78 ? 5.200 5.820 -8.054 1.00 86.75 78 GLY A C 1
ATOM 602 O O . GLY A 1 78 ? 5.305 4.614 -7.838 1.00 86.75 78 GLY A O 1
ATOM 603 N N . LEU A 1 79 ? 4.271 6.588 -7.490 1.00 86.69 79 LEU A N 1
ATOM 604 C CA . LEU A 1 79 ? 3.158 6.052 -6.718 1.00 86.69 79 LEU A CA 1
ATOM 605 C C . LEU A 1 79 ? 2.200 5.322 -7.664 1.00 86.69 79 LEU A C 1
ATOM 607 O O . LEU A 1 79 ? 1.754 5.898 -8.654 1.00 86.69 79 LEU A O 1
ATOM 611 N N . THR A 1 80 ? 1.892 4.063 -7.360 1.00 86.44 80 THR A N 1
ATOM 612 C CA . THR A 1 80 ? 0.968 3.233 -8.153 1.00 86.44 80 THR A CA 1
ATOM 613 C C . THR A 1 80 ? -0.405 3.119 -7.524 1.00 86.44 80 THR A C 1
ATOM 615 O O . THR A 1 80 ? -1.392 2.974 -8.238 1.00 86.44 80 THR A O 1
ATOM 618 N N . THR A 1 81 ? -0.491 3.195 -6.197 1.00 86.75 81 THR A N 1
ATOM 619 C CA . THR A 1 81 ? -1.769 3.215 -5.487 1.00 86.75 81 THR A CA 1
ATOM 620 C C . THR A 1 81 ? -1.640 3.909 -4.137 1.00 86.75 81 THR A C 1
ATOM 622 O O . THR A 1 81 ? -0.562 3.960 -3.545 1.00 86.75 81 THR A O 1
ATOM 625 N N . THR A 1 82 ? -2.753 4.441 -3.650 1.00 91.69 82 THR A N 1
ATOM 626 C CA . THR A 1 82 ? -2.922 4.926 -2.282 1.00 91.69 82 THR A CA 1
ATOM 627 C C . THR A 1 82 ? -4.334 4.589 -1.843 1.00 91.69 82 THR A C 1
ATOM 629 O O . THR A 1 82 ? -5.277 4.850 -2.593 1.00 91.69 82 THR A O 1
ATOM 632 N N . GLY A 1 83 ? -4.496 4.054 -0.641 1.00 91.62 83 GLY A N 1
ATOM 633 C CA . GLY A 1 83 ? -5.798 3.658 -0.123 1.00 91.62 83 GLY A CA 1
ATOM 634 C C . GLY A 1 83 ? -5.927 3.949 1.361 1.00 91.62 83 GLY A C 1
ATOM 635 O O . GLY A 1 83 ? -4.954 3.872 2.106 1.00 91.62 83 GLY A O 1
ATOM 636 N N . VAL A 1 84 ? -7.144 4.276 1.786 1.00 93.06 84 VAL A N 1
ATOM 637 C CA . VAL A 1 84 ? -7.542 4.269 3.194 1.00 93.06 84 VAL A CA 1
ATOM 638 C C . VAL A 1 84 ? -8.837 3.485 3.326 1.00 93.06 84 VAL A C 1
ATOM 640 O O . VAL A 1 84 ? -9.717 3.583 2.472 1.00 93.06 84 VAL A O 1
ATOM 643 N N . GLY A 1 85 ? -8.955 2.700 4.389 1.00 91.00 85 GLY A N 1
ATOM 644 C CA . GLY A 1 85 ? -10.110 1.844 4.617 1.00 91.00 85 GLY A CA 1
ATOM 645 C C . GLY A 1 85 ? -10.486 1.758 6.087 1.00 91.00 85 GLY A C 1
ATOM 646 O O . GLY A 1 85 ? -9.682 2.045 6.973 1.00 91.00 85 GLY A O 1
ATOM 647 N N . VAL A 1 86 ? -11.723 1.339 6.340 1.00 90.56 86 VAL A N 1
ATOM 648 C CA . VAL A 1 86 ? -12.218 0.994 7.675 1.00 90.56 86 VAL A CA 1
ATOM 649 C C . VAL A 1 86 ? -12.483 -0.504 7.696 1.00 90.56 86 VAL A C 1
ATOM 651 O O . VAL A 1 86 ? -13.126 -1.038 6.795 1.00 90.56 86 VAL A O 1
ATOM 654 N N . VAL A 1 87 ? -11.989 -1.178 8.726 1.00 86.81 87 VAL A N 1
ATOM 655 C CA . VAL A 1 87 ? -12.174 -2.612 8.945 1.00 86.81 87 VAL A CA 1
ATOM 656 C C . VAL A 1 87 ? -13.111 -2.789 10.129 1.00 86.81 87 VAL A C 1
ATOM 658 O O . VAL A 1 87 ? -12.854 -2.245 11.201 1.00 86.81 87 VAL A O 1
ATOM 661 N N . ILE A 1 88 ? -14.194 -3.541 9.942 1.00 88.88 88 ILE A N 1
ATOM 662 C CA . ILE A 1 88 ? -15.149 -3.865 11.006 1.00 88.88 88 ILE A CA 1
ATOM 663 C C . ILE A 1 88 ? -15.009 -5.350 11.326 1.00 88.88 88 ILE A C 1
ATOM 665 O O . ILE A 1 88 ? -15.228 -6.198 10.462 1.00 88.88 88 ILE A O 1
ATOM 669 N N . TYR A 1 89 ? -14.646 -5.655 12.567 1.00 81.19 89 TYR A N 1
ATOM 670 C CA . TYR A 1 89 ? -14.567 -7.018 13.073 1.00 81.19 89 TYR A CA 1
ATOM 671 C C . TYR A 1 89 ? -15.926 -7.418 13.638 1.00 81.19 89 TYR A C 1
ATOM 673 O O . TYR A 1 89 ? -16.381 -6.879 14.649 1.00 81.19 89 TYR A O 1
ATOM 681 N N . VAL A 1 90 ? -16.575 -8.356 12.955 1.00 82.12 90 VAL A N 1
ATOM 682 C CA . VAL A 1 90 ? -17.793 -9.015 13.425 1.00 82.12 90 VAL A CA 1
ATOM 683 C C . VAL A 1 90 ? -17.421 -10.325 14.112 1.00 82.12 90 VAL A C 1
ATOM 685 O O . VAL A 1 90 ? -16.529 -11.035 13.651 1.00 82.12 90 VAL A O 1
ATOM 688 N N . ASN A 1 91 ? -18.072 -10.577 15.246 1.00 64.50 91 ASN A N 1
ATOM 689 C CA . ASN A 1 91 ? -17.910 -11.775 16.071 1.00 64.50 91 ASN A CA 1
ATOM 690 C C . ASN A 1 91 ? -18.667 -12.957 15.459 1.00 64.50 91 ASN A C 1
ATOM 692 O O . ASN A 1 91 ? -19.803 -12.714 14.986 1.00 64.50 91 ASN A O 1
#

Radius of gyration: 20.2 Å; chains: 1; bounding box: 36×32×63 Å

Foldseek 3Di:
DDDDDDPDDPDWQAPDFPDWDWDWDWDDDPFWIKIKIKTKIWHHNTPFKIKMKIWMWMWIWGFDDDPDDDTDIDIDTDTPDIDMDMGGDDD

Sequence (91 aa):
MSFYKNEVSSDDRSGEISNLFLNSNFIKENNGTIINGLFGLQYSLSKHVGITGEIGIGYTNEKTEGLTEDKLSTTFIGLTTTGVGVVIYVN